Protein AF-A0A928SS74-F1 (afdb_monomer)

Structure (mmCIF, N/CA/C/O backbone):
data_AF-A0A928SS74-F1
#
_entry.id   AF-A0A928SS74-F1
#
loop_
_atom_site.group_PDB
_atom_site.id
_atom_site.type_symbol
_atom_site.label_atom_id
_atom_site.label_alt_id
_atom_site.label_comp_id
_atom_site.label_asym_id
_atom_site.label_entity_id
_atom_site.label_seq_id
_atom_site.pdbx_PDB_ins_code
_atom_site.Cartn_x
_atom_site.Cartn_y
_atom_site.Cartn_z
_atom_site.occupancy
_atom_site.B_iso_or_equiv
_atom_site.auth_seq_id
_atom_site.auth_comp_id
_atom_site.auth_asym_id
_atom_site.auth_atom_id
_atom_site.pdbx_PDB_model_num
ATOM 1 N N . MET A 1 1 ? -18.526 -15.267 13.400 1.00 73.94 1 MET A N 1
ATOM 2 C CA . MET A 1 1 ? -18.873 -14.083 12.586 1.00 73.94 1 MET A CA 1
ATOM 3 C C . MET A 1 1 ? -18.694 -12.842 13.450 1.00 73.94 1 MET A C 1
ATOM 5 O O . MET A 1 1 ? -19.235 -12.796 14.548 1.00 73.94 1 MET A O 1
ATOM 9 N N . LEU A 1 2 ? -17.859 -11.900 13.016 1.00 83.62 2 LEU A N 1
ATOM 10 C CA . LEU A 1 2 ? -17.582 -10.632 13.693 1.00 83.62 2 LEU A CA 1
ATOM 11 C C . LEU A 1 2 ? -18.493 -9.571 13.088 1.00 83.62 2 LEU A C 1
ATOM 13 O O . LEU A 1 2 ? -18.498 -9.420 11.873 1.00 83.62 2 LEU A O 1
ATOM 17 N N . ARG A 1 3 ? -19.240 -8.841 13.910 1.00 86.88 3 ARG A N 1
ATOM 18 C CA . ARG A 1 3 ? -20.039 -7.697 13.467 1.00 86.88 3 ARG A CA 1
ATOM 19 C C . ARG A 1 3 ? -19.455 -6.448 14.106 1.00 86.88 3 ARG A C 1
ATOM 21 O O . ARG A 1 3 ? -19.314 -6.426 15.328 1.00 86.88 3 ARG A O 1
ATOM 28 N N . VAL A 1 4 ? -19.095 -5.477 13.276 1.00 84.00 4 VAL A N 1
ATOM 29 C CA . VAL A 1 4 ? -18.519 -4.195 13.687 1.00 84.00 4 VAL A CA 1
ATOM 30 C C . VAL A 1 4 ? -19.400 -3.084 13.138 1.00 84.00 4 VAL A C 1
ATOM 32 O O . VAL A 1 4 ? -19.631 -3.019 11.928 1.00 84.00 4 VAL A O 1
ATOM 35 N N . GLU A 1 5 ? -19.880 -2.224 14.027 1.00 85.81 5 GLU A N 1
ATOM 36 C CA . GLU A 1 5 ? -20.582 -1.001 13.652 1.00 85.81 5 GLU A CA 1
ATOM 37 C C . GLU A 1 5 ? -19.572 0.037 13.170 1.00 85.81 5 GLU A C 1
ATOM 39 O O . GLU A 1 5 ? -18.514 0.241 13.772 1.00 85.81 5 GLU A O 1
ATOM 44 N N . VAL A 1 6 ? -19.864 0.651 12.028 1.00 84.38 6 VAL A N 1
ATOM 45 C CA . VAL A 1 6 ? -18.975 1.611 11.384 1.00 84.38 6 VAL A CA 1
ATOM 46 C C . VAL A 1 6 ? -19.756 2.864 11.060 1.00 84.38 6 VAL A C 1
ATOM 48 O O . VAL A 1 6 ? -20.715 2.830 10.296 1.00 84.38 6 VAL A O 1
ATOM 51 N N . GLU A 1 7 ? -19.280 3.988 11.579 1.00 89.12 7 GLU A N 1
ATOM 52 C CA . GLU A 1 7 ? -19.754 5.305 11.186 1.00 89.12 7 GLU A CA 1
ATOM 53 C C . GLU A 1 7 ? -18.783 5.928 10.180 1.00 89.12 7 GLU A C 1
ATOM 55 O O . GLU A 1 7 ? -17.557 5.813 10.295 1.00 89.12 7 GLU A O 1
ATOM 60 N N . THR A 1 8 ? -19.342 6.589 9.172 1.00 85.06 8 THR A N 1
ATOM 61 C CA . THR A 1 8 ? -18.594 7.439 8.247 1.00 85.06 8 THR A CA 1
ATOM 62 C C . THR A 1 8 ? -18.887 8.880 8.612 1.00 85.06 8 THR A C 1
ATOM 64 O O . THR A 1 8 ? -20.051 9.278 8.687 1.00 85.06 8 THR A O 1
ATOM 67 N N . LEU A 1 9 ? -17.826 9.642 8.851 1.00 89.06 9 LEU A N 1
ATOM 68 C CA . LEU A 1 9 ? -17.883 11.059 9.181 1.00 89.06 9 LEU A CA 1
ATOM 69 C C . LEU A 1 9 ? -17.377 11.866 7.984 1.00 89.06 9 LEU A C 1
ATOM 71 O O . LEU A 1 9 ? -16.469 11.420 7.278 1.00 89.06 9 LEU A O 1
ATOM 75 N N . ASP A 1 10 ? -17.959 13.038 7.756 1.00 90.00 10 ASP A N 1
ATOM 76 C CA . ASP A 1 10 ? -17.433 14.002 6.795 1.00 90.00 10 ASP A CA 1
ATOM 77 C C . ASP A 1 10 ? -16.184 14.724 7.340 1.00 90.00 10 ASP A C 1
ATOM 79 O O . ASP A 1 10 ? -15.705 14.469 8.450 1.00 90.00 10 ASP A O 1
ATOM 83 N N . SER A 1 11 ? -15.643 15.661 6.557 1.00 83.69 11 SER A N 1
ATOM 84 C CA . SER A 1 11 ? -14.476 16.463 6.950 1.00 83.69 11 SER A CA 1
ATOM 85 C C . SER A 1 11 ? -14.718 17.382 8.155 1.00 83.69 11 SER A C 1
ATOM 87 O O . SER A 1 11 ? -13.755 17.893 8.723 1.00 83.69 11 SER A O 1
ATOM 89 N N . LYS A 1 12 ? -15.976 17.586 8.561 1.00 88.69 12 LYS A N 1
ATOM 90 C CA . LYS A 1 12 ? -16.392 18.379 9.724 1.00 88.69 12 LYS A CA 1
ATOM 91 C C . LYS A 1 12 ? -16.772 17.499 10.922 1.00 88.69 12 LYS A C 1
ATOM 93 O O . LYS A 1 12 ? -17.187 18.029 11.949 1.00 88.69 12 LYS A O 1
ATOM 98 N N . GLY A 1 13 ? -16.620 16.177 10.814 1.00 84.25 13 GLY A N 1
ATOM 99 C CA . GLY A 1 13 ? -16.960 15.224 11.869 1.00 84.25 13 GLY A CA 1
ATOM 100 C C . GLY A 1 13 ? -18.452 14.896 11.964 1.00 84.25 13 GLY A C 1
ATOM 101 O O . GLY A 1 13 ? -18.865 14.232 12.912 1.00 84.25 13 GLY A O 1
ATOM 102 N N . VAL A 1 14 ? -19.269 15.331 11.003 1.00 89.19 14 VAL A N 1
ATOM 103 C CA . VAL A 1 14 ? -20.700 15.022 10.965 1.00 89.19 14 VAL A CA 1
ATOM 104 C C . VAL A 1 14 ? -20.889 13.625 10.394 1.00 89.19 14 VAL A C 1
ATOM 106 O O . VAL A 1 14 ? -20.339 13.286 9.345 1.00 89.19 14 VAL A O 1
ATOM 109 N N . ARG A 1 15 ? -21.687 12.796 11.074 1.00 87.69 15 ARG A N 1
ATOM 110 C CA . ARG A 1 15 ? -22.003 11.452 10.592 1.00 87.69 15 ARG A CA 1
ATOM 111 C C . ARG A 1 15 ? -22.826 11.520 9.311 1.00 87.69 15 ARG A C 1
ATOM 113 O O . ARG A 1 15 ? -23.953 12.003 9.319 1.00 87.69 15 ARG A O 1
ATOM 120 N N . VAL A 1 16 ? -22.272 10.960 8.243 1.00 92.62 16 VAL A N 1
ATOM 121 C CA . VAL A 1 16 ? -22.888 10.879 6.912 1.00 92.62 16 VAL A CA 1
ATOM 122 C C . VAL A 1 16 ? -23.378 9.474 6.565 1.00 92.62 16 VAL A C 1
ATOM 124 O O . VAL A 1 16 ? -24.266 9.338 5.731 1.00 92.62 16 VAL A O 1
ATOM 127 N N . ALA A 1 17 ? -22.859 8.429 7.217 1.00 89.94 17 ALA A N 1
ATOM 128 C CA . ALA A 1 17 ? -23.379 7.068 7.070 1.00 89.94 17 ALA A CA 1
ATOM 129 C C . ALA A 1 17 ? -23.123 6.222 8.324 1.00 89.94 17 ALA A C 1
ATOM 131 O O . ALA A 1 17 ? -22.182 6.483 9.076 1.00 89.94 17 ALA A O 1
ATOM 132 N N . SER A 1 18 ? -23.942 5.189 8.519 1.00 89.94 18 SER A N 1
ATOM 133 C CA . SER A 1 18 ? -23.727 4.126 9.503 1.00 89.94 18 SER A CA 1
ATOM 134 C C . SER A 1 18 ? -24.010 2.781 8.842 1.00 89.94 18 SER A C 1
ATOM 136 O O . SER A 1 18 ? -24.976 2.660 8.089 1.00 89.94 18 SER A O 1
ATOM 138 N N . ASP A 1 19 ? -23.143 1.802 9.078 1.00 87.75 19 ASP A N 1
ATOM 139 C CA . ASP A 1 19 ? -23.230 0.476 8.477 1.00 87.75 19 ASP A CA 1
ATOM 140 C C . ASP A 1 19 ? -22.734 -0.608 9.445 1.00 87.75 19 ASP A C 1
ATOM 142 O O . ASP A 1 19 ? -21.938 -0.362 10.354 1.00 87.75 19 ASP A O 1
ATOM 146 N N . ASN A 1 20 ? -23.201 -1.833 9.234 1.00 86.88 20 ASN A N 1
ATOM 147 C CA . ASN A 1 20 ? -22.813 -3.016 9.979 1.00 86.88 20 ASN A CA 1
ATOM 148 C C . ASN A 1 20 ? -21.953 -3.920 9.107 1.00 86.88 20 ASN A C 1
ATOM 150 O O . ASN A 1 20 ? -22.456 -4.66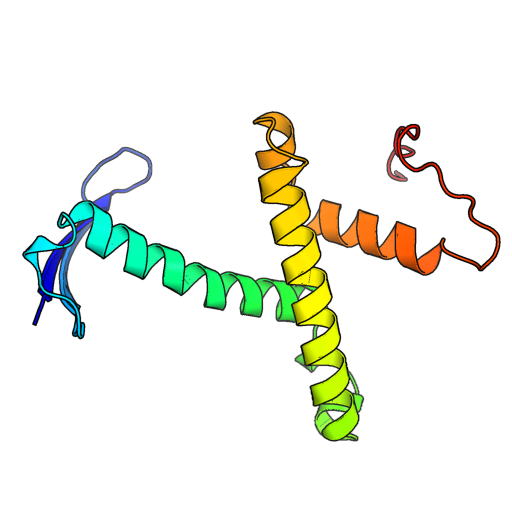6 8.267 1.00 86.88 20 ASN A O 1
ATOM 154 N N . ARG A 1 21 ? -20.641 -3.910 9.347 1.00 85.25 21 ARG A N 1
ATOM 155 C CA . ARG A 1 21 ? -19.722 -4.766 8.601 1.00 85.25 21 ARG A CA 1
ATOM 156 C C . ARG A 1 21 ? -19.557 -6.114 9.280 1.00 8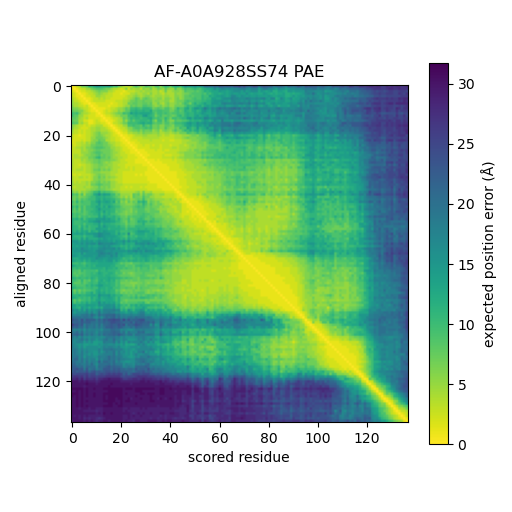5.25 21 ARG A C 1
ATOM 158 O O . ARG A 1 21 ? -19.211 -6.202 10.460 1.00 85.25 21 ARG A O 1
ATOM 165 N N . CYS A 1 22 ? -19.777 -7.165 8.501 1.00 88.62 22 CYS A N 1
ATOM 166 C CA . CYS A 1 22 ? -19.666 -8.545 8.941 1.00 88.62 22 CYS A CA 1
ATOM 167 C C . CYS A 1 22 ? -18.384 -9.179 8.392 1.00 88.62 22 CYS A C 1
ATOM 169 O O . CYS A 1 22 ? -18.166 -9.197 7.184 1.00 88.62 22 CYS A O 1
ATOM 171 N N . PHE A 1 23 ? -17.548 -9.728 9.273 1.00 86.56 23 PHE A N 1
ATOM 172 C CA . PHE A 1 23 ? -16.282 -10.367 8.921 1.00 86.56 23 PHE A CA 1
ATOM 173 C C . PHE A 1 23 ? -16.221 -11.811 9.421 1.00 86.56 23 PHE A C 1
ATOM 175 O O . PHE A 1 23 ? -16.807 -12.179 10.446 1.00 86.56 23 PHE A O 1
ATOM 182 N N . VAL A 1 24 ? -15.452 -12.635 8.716 1.00 90.88 24 VAL A N 1
ATOM 183 C CA . VAL A 1 24 ? -15.101 -13.993 9.140 1.00 90.88 24 VAL A CA 1
ATOM 184 C C . VAL A 1 24 ? -13.622 -14.004 9.502 1.00 90.88 24 VAL A C 1
ATOM 186 O O . VAL A 1 24 ? -12.792 -13.471 8.773 1.00 90.88 24 VAL A O 1
ATOM 189 N N . SER A 1 25 ? -13.293 -14.579 10.655 1.00 89.62 25 SER A N 1
ATOM 190 C CA . SER A 1 25 ? -11.916 -14.733 11.115 1.00 89.62 25 SER A CA 1
ATOM 191 C C . SER A 1 25 ? -11.757 -16.090 11.785 1.00 89.62 25 SER A C 1
ATOM 193 O O . SER A 1 25 ? -12.678 -16.556 12.456 1.00 89.62 25 SER A O 1
ATOM 195 N N . SER A 1 26 ? -10.585 -16.699 11.619 1.00 93.62 26 SER A N 1
ATOM 196 C CA . SER A 1 26 ? -10.161 -17.878 12.381 1.00 93.62 26 SER A CA 1
ATOM 197 C C . SER A 1 26 ? -9.782 -17.541 13.829 1.00 93.62 26 SER A C 1
ATOM 199 O O . SER A 1 26 ? -9.585 -18.439 14.642 1.00 93.62 26 SER A O 1
ATOM 201 N N . LEU A 1 27 ? -9.670 -16.254 14.168 1.00 92.12 27 LEU A N 1
ATOM 202 C CA . LEU A 1 27 ? -9.334 -15.781 15.505 1.00 92.12 27 LEU A CA 1
ATOM 203 C C . LEU A 1 27 ? -10.598 -15.487 16.332 1.00 92.12 27 LEU A C 1
ATOM 205 O O . LEU A 1 27 ? -11.603 -15.026 15.783 1.00 92.12 27 LEU A O 1
ATOM 209 N N . PRO A 1 28 ? -10.554 -15.684 17.664 1.00 91.62 28 PRO A N 1
ATOM 210 C CA . PRO A 1 28 ? -11.686 -15.369 18.528 1.00 91.62 28 PRO A CA 1
ATOM 211 C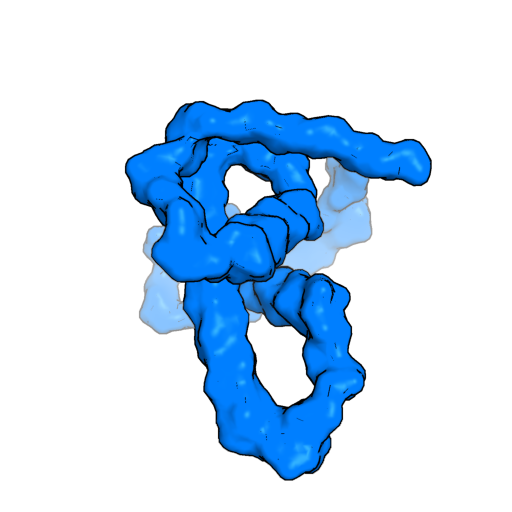 C . PRO A 1 28 ? -11.941 -13.855 18.581 1.00 91.62 28 PRO A C 1
ATOM 213 O O . PRO A 1 28 ? -11.000 -13.059 18.585 1.00 91.62 28 PRO A O 1
ATOM 216 N N . ARG A 1 29 ? -13.218 -13.450 18.687 1.00 88.19 29 ARG A N 1
ATOM 217 C CA . ARG A 1 29 ? -13.639 -12.032 18.744 1.00 88.19 29 ARG A CA 1
ATOM 218 C C . ARG A 1 29 ? -12.917 -11.245 19.832 1.00 88.19 29 ARG A C 1
ATOM 220 O O . ARG A 1 29 ? -12.530 -10.112 19.583 1.00 88.19 29 ARG A O 1
ATOM 227 N N . SER A 1 30 ? -12.707 -11.859 20.994 1.00 92.69 30 SER A N 1
ATOM 228 C CA . SER A 1 30 ? -12.059 -11.252 22.161 1.00 92.69 30 SER A CA 1
ATOM 229 C C . SER A 1 30 ? -10.573 -10.940 21.970 1.00 92.69 30 SER A C 1
ATOM 231 O O . SER A 1 30 ? -9.995 -10.252 22.805 1.00 92.69 30 SER A O 1
ATOM 233 N N . ARG A 1 31 ? -9.936 -11.419 20.891 1.00 93.81 31 ARG A N 1
ATOM 234 C CA . ARG A 1 31 ? -8.507 -11.179 20.644 1.00 93.81 31 ARG A CA 1
ATOM 235 C C . ARG A 1 31 ? -8.184 -9.714 20.346 1.00 93.81 31 ARG A C 1
ATOM 237 O O . ARG A 1 31 ? -7.049 -9.305 20.559 1.00 93.81 31 ARG A O 1
ATOM 244 N N . LEU A 1 32 ? -9.149 -8.957 19.826 1.00 92.38 32 LEU A N 1
ATOM 245 C CA . LEU A 1 32 ? -9.010 -7.547 19.470 1.00 92.38 32 LEU A CA 1
ATOM 246 C C . LEU A 1 32 ? -10.292 -6.793 19.844 1.00 92.38 32 LEU A C 1
ATOM 248 O O . LEU A 1 32 ? -11.385 -7.358 19.801 1.00 92.38 32 LEU A O 1
ATOM 252 N N . SER A 1 33 ? -10.170 -5.505 20.163 1.00 90.12 33 SER A N 1
ATOM 253 C CA . SER A 1 33 ? -11.328 -4.615 20.292 1.00 90.12 33 SER A CA 1
ATOM 254 C C . SER A 1 33 ? -11.985 -4.351 18.931 1.00 90.12 33 SER A C 1
ATOM 256 O O . SER A 1 33 ? -11.390 -4.583 17.878 1.00 90.12 33 SER A O 1
ATOM 258 N N . GLU A 1 34 ? -13.211 -3.827 18.918 1.00 87.25 34 GLU A N 1
ATOM 259 C CA . GLU A 1 34 ? -13.938 -3.533 17.671 1.00 87.25 34 GLU A CA 1
ATOM 260 C C . GLU A 1 34 ? -13.194 -2.531 16.779 1.00 87.25 34 GLU A C 1
ATOM 262 O O . GLU A 1 34 ? -13.068 -2.735 15.570 1.00 87.25 34 GLU A O 1
ATOM 267 N N . VAL A 1 35 ? -12.594 -1.504 17.389 1.00 87.00 35 VAL A N 1
ATOM 268 C CA . VAL A 1 35 ? -11.746 -0.525 16.691 1.00 87.00 35 VAL A CA 1
ATOM 269 C C . VAL A 1 35 ? -10.507 -1.193 16.092 1.00 87.00 35 VAL A C 1
ATOM 271 O O . VAL A 1 35 ? -10.110 -0.875 14.971 1.00 87.00 35 VAL A O 1
ATOM 274 N N . GLN A 1 36 ? -9.895 -2.142 16.803 1.00 91.00 36 GLN A N 1
ATOM 275 C CA . GLN A 1 36 ? -8.739 -2.882 16.299 1.00 91.00 36 GLN A CA 1
ATOM 276 C C . GLN A 1 36 ? -9.121 -3.824 15.151 1.00 91.00 36 GLN A C 1
ATOM 278 O O . GLN A 1 36 ? -8.391 -3.894 14.163 1.00 91.00 36 GLN A O 1
ATOM 283 N N . TRP A 1 37 ? -10.274 -4.493 15.226 1.00 90.12 37 TRP A N 1
ATOM 284 C CA . TRP A 1 37 ? -10.812 -5.279 14.114 1.00 90.12 37 TRP A CA 1
ATOM 285 C C . TRP A 1 37 ? -11.039 -4.416 12.872 1.00 90.12 37 TRP A C 1
ATOM 287 O O . TRP A 1 37 ? -10.582 -4.770 11.783 1.00 90.12 37 TRP A O 1
ATOM 297 N N . LEU A 1 38 ? -11.663 -3.246 13.036 1.00 87.19 38 LEU A N 1
ATOM 298 C CA . LEU A 1 38 ? -11.855 -2.297 11.942 1.00 87.19 38 LEU A CA 1
ATOM 299 C C . LEU A 1 38 ? -10.517 -1.815 11.365 1.00 87.19 38 LEU A C 1
ATOM 301 O O . LEU A 1 38 ? -10.373 -1.691 10.148 1.00 87.19 38 LEU A O 1
ATOM 305 N N . LEU A 1 39 ? -9.520 -1.577 12.222 1.00 87.56 39 LEU A N 1
ATOM 306 C CA . LEU A 1 39 ? -8.178 -1.176 11.808 1.00 87.56 39 LEU A CA 1
ATOM 307 C C . LEU A 1 39 ? -7.485 -2.256 10.973 1.00 87.56 39 LEU A C 1
ATOM 309 O O . LEU A 1 39 ? -6.849 -1.919 9.978 1.00 87.56 39 LEU A O 1
ATOM 313 N N . VAL A 1 40 ? -7.609 -3.536 11.337 1.00 88.25 40 VAL A N 1
ATOM 314 C CA . VAL A 1 40 ? -7.054 -4.653 10.552 1.00 88.25 40 VAL A CA 1
ATOM 315 C C . VAL A 1 40 ? -7.643 -4.656 9.143 1.00 88.25 40 VAL A C 1
ATOM 317 O O . VAL A 1 40 ? -6.900 -4.703 8.165 1.00 88.25 40 VAL A O 1
ATOM 320 N N . VAL A 1 41 ? -8.964 -4.513 9.030 1.00 84.38 41 VAL A N 1
ATOM 321 C CA . VAL A 1 41 ? -9.660 -4.468 7.736 1.00 84.38 41 VAL A CA 1
ATOM 322 C C . VAL A 1 41 ? -9.250 -3.236 6.923 1.00 84.38 41 VAL A C 1
ATOM 324 O O . VAL A 1 41 ? -8.973 -3.343 5.731 1.00 84.38 41 VAL A O 1
ATOM 327 N N . ARG A 1 42 ? -9.146 -2.060 7.554 1.00 84.19 42 ARG A N 1
ATOM 328 C CA . ARG A 1 42 ? -8.663 -0.843 6.877 1.00 84.19 42 ARG A CA 1
ATOM 329 C C . ARG A 1 42 ? -7.211 -0.972 6.419 1.00 84.19 42 ARG A C 1
ATOM 331 O O . ARG A 1 42 ? -6.864 -0.483 5.353 1.00 84.19 42 ARG A O 1
ATOM 338 N N . ARG A 1 43 ? -6.357 -1.638 7.197 1.00 83.31 43 ARG A N 1
ATOM 339 C CA . ARG A 1 43 ? -4.962 -1.893 6.809 1.00 83.31 43 ARG A CA 1
ATOM 340 C C . ARG A 1 43 ? -4.856 -2.892 5.665 1.00 83.31 43 ARG A C 1
ATOM 342 O O . ARG A 1 43 ? -3.965 -2.735 4.839 1.00 83.31 43 ARG A O 1
ATOM 349 N N . HIS A 1 44 ? -5.766 -3.862 5.579 1.00 82.00 44 HIS A N 1
ATOM 350 C CA . HIS A 1 44 ? -5.836 -4.769 4.434 1.00 82.00 44 HIS A CA 1
ATOM 351 C C . HIS A 1 44 ? -6.068 -4.009 3.117 1.00 82.00 44 HIS A C 1
ATOM 353 O O . HIS A 1 44 ? -5.392 -4.291 2.134 1.00 82.00 44 HIS A O 1
ATOM 359 N N . TRP A 1 45 ? -6.903 -2.964 3.126 1.00 78.50 45 TRP A N 1
ATOM 360 C CA . TRP A 1 45 ? -7.094 -2.070 1.972 1.00 78.50 45 TRP A CA 1
ATOM 361 C C . TRP A 1 45 ? -5.820 -1.354 1.501 1.00 78.50 45 TRP A C 1
ATOM 363 O O . TRP A 1 45 ? -5.738 -0.951 0.344 1.00 78.50 45 TRP A O 1
ATOM 373 N N . GLY A 1 46 ? -4.792 -1.248 2.348 1.00 76.38 46 GLY A N 1
ATOM 374 C CA . GLY A 1 46 ? -3.482 -0.748 1.930 1.00 76.38 46 GLY A CA 1
ATOM 375 C C . GLY A 1 46 ? -2.826 -1.590 0.827 1.00 76.38 46 GLY A C 1
ATOM 376 O O . GLY A 1 46 ? -1.967 -1.080 0.112 1.00 76.38 46 GLY A O 1
ATOM 377 N N . VAL A 1 47 ? -3.240 -2.853 0.653 1.00 77.31 47 VAL A N 1
ATOM 378 C CA . VAL A 1 47 ? -2.821 -3.700 -0.475 1.00 77.31 47 VAL A CA 1
ATOM 379 C C . VAL A 1 47 ? -3.349 -3.146 -1.799 1.00 77.31 47 VAL A C 1
ATOM 381 O O . VAL A 1 47 ? -2.573 -3.000 -2.740 1.00 77.31 47 VAL A O 1
ATOM 384 N N . GLU A 1 48 ? -4.620 -2.752 -1.845 1.00 77.62 48 GLU A N 1
ATOM 385 C CA . GLU A 1 48 ? -5.249 -2.181 -3.042 1.00 77.62 48 GLU A CA 1
ATOM 386 C C . GLU A 1 48 ? -4.663 -0.813 -3.377 1.00 77.62 48 GLU A C 1
ATOM 388 O O . GLU A 1 48 ? -4.356 -0.526 -4.531 1.00 77.62 48 GLU A O 1
ATOM 393 N N . THR A 1 49 ? -4.395 0.005 -2.355 1.00 79.06 49 THR A N 1
ATOM 394 C CA . THR A 1 49 ? -3.674 1.270 -2.541 1.00 79.06 49 THR A CA 1
ATOM 395 C C . THR A 1 49 ? -2.286 1.050 -3.145 1.00 79.06 49 THR A C 1
ATOM 397 O O . THR A 1 49 ? -1.849 1.843 -3.977 1.00 79.06 49 THR A O 1
ATOM 400 N N . ALA A 1 50 ? -1.585 -0.023 -2.762 1.00 77.06 50 ALA A N 1
ATOM 401 C CA . ALA A 1 50 ? -0.296 -0.360 -3.357 1.00 77.06 50 ALA A CA 1
ATOM 402 C C . ALA A 1 50 ? -0.433 -0.777 -4.829 1.00 77.06 50 ALA A C 1
ATOM 404 O O . ALA A 1 50 ? 0.389 -0.362 -5.641 1.00 77.06 50 ALA A O 1
ATOM 405 N N . HIS A 1 51 ? -1.460 -1.560 -5.178 1.00 76.19 51 HIS A N 1
ATOM 406 C CA . HIS A 1 51 ? -1.735 -1.937 -6.569 1.00 76.19 51 HIS A CA 1
ATOM 407 C C . HIS A 1 51 ? -2.049 -0.712 -7.429 1.00 76.19 51 HIS A C 1
ATOM 409 O O . HIS A 1 51 ? -1.379 -0.503 -8.432 1.00 76.19 51 HIS A O 1
ATOM 415 N N . GLN A 1 52 ? -2.961 0.155 -6.984 1.00 78.50 52 GLN A N 1
ATOM 416 C CA . GLN A 1 52 ? -3.305 1.395 -7.688 1.00 78.50 52 GLN A CA 1
ATOM 417 C C . GLN A 1 52 ? -2.103 2.329 -7.861 1.00 78.50 52 GLN A C 1
ATOM 419 O O . GLN A 1 52 ? -1.940 2.952 -8.908 1.00 78.50 52 GLN A O 1
ATOM 424 N N . LEU A 1 53 ? -1.253 2.445 -6.834 1.00 75.94 53 LEU A N 1
ATOM 425 C CA . LEU A 1 53 ? -0.046 3.262 -6.916 1.00 75.94 53 LEU A CA 1
ATOM 426 C C . LEU A 1 53 ? 0.930 2.704 -7.950 1.00 75.94 53 LEU A C 1
ATOM 428 O O . LEU A 1 53 ? 1.489 3.480 -8.715 1.00 75.94 53 LEU A O 1
ATOM 432 N N . LEU A 1 54 ? 1.176 1.392 -7.940 1.00 75.94 54 LEU A N 1
ATOM 433 C CA . LEU A 1 54 ? 2.123 0.765 -8.859 1.00 75.94 54 LEU A CA 1
ATOM 434 C C . LEU A 1 54 ? 1.620 0.816 -10.297 1.00 75.94 54 LEU A C 1
ATOM 436 O O . LEU A 1 54 ? 2.368 1.249 -11.170 1.00 75.94 54 LEU A O 1
ATOM 440 N N . ASP A 1 55 ? 0.355 0.484 -10.510 1.00 79.06 55 ASP A N 1
ATOM 441 C CA . ASP A 1 55 ? -0.266 0.547 -11.824 1.00 79.06 55 ASP A CA 1
ATOM 442 C C . ASP A 1 55 ? -0.234 1.980 -12.385 1.00 79.06 55 ASP A C 1
ATOM 444 O O . ASP A 1 55 ? 0.375 2.246 -13.423 1.00 79.06 55 ASP A O 1
ATOM 448 N N . GLY A 1 56 ? -0.755 2.952 -11.627 1.00 77.69 56 GLY A N 1
ATOM 449 C CA . GLY A 1 56 ? -0.814 4.346 -12.063 1.00 77.69 56 GLY A CA 1
ATOM 450 C C . GLY A 1 56 ? 0.554 5.026 -12.190 1.00 77.69 56 GLY A C 1
ATOM 451 O O . GLY A 1 56 ? 0.771 5.803 -13.118 1.00 77.69 56 GLY A O 1
ATOM 452 N N . ALA A 1 57 ? 1.504 4.752 -11.288 1.00 73.94 57 ALA A N 1
ATOM 453 C CA . ALA A 1 57 ? 2.832 5.374 -11.344 1.00 73.94 57 ALA A CA 1
ATOM 454 C C . ALA A 1 57 ? 3.685 4.849 -12.503 1.00 73.94 57 ALA A C 1
ATOM 456 O O . ALA A 1 57 ? 4.585 5.558 -12.957 1.00 73.94 57 ALA A O 1
ATOM 457 N N . PHE A 1 58 ? 3.425 3.623 -12.962 1.00 74.06 58 PHE A N 1
ATOM 458 C CA . PHE A 1 58 ? 4.180 3.001 -14.042 1.00 74.06 58 PHE A CA 1
ATOM 459 C C . PHE A 1 58 ? 3.392 2.839 -15.343 1.00 74.06 58 PHE A C 1
ATOM 461 O O . PHE A 1 58 ? 3.991 2.358 -16.303 1.00 74.06 58 PHE A O 1
ATOM 468 N N . ALA A 1 59 ? 2.121 3.251 -15.397 1.00 78.56 59 ALA A N 1
ATOM 469 C CA . ALA A 1 59 ? 1.214 3.033 -16.527 1.00 78.56 59 ALA A CA 1
ATOM 470 C C . ALA A 1 59 ? 1.248 1.567 -16.982 1.00 78.56 59 ALA A C 1
ATOM 472 O O . ALA A 1 59 ? 1.570 1.268 -18.132 1.00 78.56 59 ALA A O 1
ATOM 473 N N . GLU A 1 60 ? 1.038 0.651 -16.036 1.00 75.38 60 GLU A N 1
ATOM 474 C CA . GLU A 1 60 ? 1.421 -0.751 -16.188 1.00 75.38 60 GLU A CA 1
ATOM 475 C C . GLU A 1 60 ? 0.721 -1.426 -17.371 1.00 75.38 60 GLU A C 1
ATOM 477 O O . GLU A 1 60 ? 1.398 -2.086 -18.158 1.00 75.38 60 GLU A O 1
ATOM 482 N N . ASP A 1 61 ? -0.558 -1.113 -17.581 1.00 80.81 61 ASP A N 1
ATOM 483 C CA . ASP A 1 61 ? -1.378 -1.587 -18.703 1.00 80.81 61 ASP A CA 1
ATOM 484 C C . ASP A 1 61 ? -0.881 -1.170 -20.101 1.00 80.81 61 ASP A C 1
ATOM 486 O O . ASP A 1 61 ? -1.298 -1.745 -21.101 1.00 80.81 61 ASP A O 1
ATOM 490 N N . HIS A 1 62 ? 0.005 -0.174 -20.208 1.00 82.38 62 HIS A N 1
ATOM 491 C CA . HIS A 1 62 ? 0.401 0.412 -21.498 1.00 82.38 62 HIS A CA 1
ATOM 492 C C . HIS A 1 62 ? 1.708 -0.167 -22.051 1.00 82.38 62 HIS A C 1
ATOM 494 O O . HIS A 1 62 ? 2.199 0.279 -23.092 1.00 82.38 62 HIS A O 1
ATOM 500 N N . HIS A 1 63 ? 2.315 -1.130 -21.354 1.00 80.50 63 HIS A N 1
ATOM 501 C CA . HIS A 1 63 ? 3.603 -1.671 -21.766 1.00 80.50 63 HIS A CA 1
ATOM 502 C C . HIS A 1 63 ? 3.460 -2.890 -22.680 1.00 80.50 63 HIS A C 1
ATOM 504 O O . HIS A 1 63 ? 2.705 -3.810 -22.372 1.00 80.50 63 HIS A O 1
ATOM 510 N N . PRO A 1 64 ? 4.266 -2.987 -23.754 1.00 80.44 64 PRO A N 1
ATOM 511 C CA . PRO A 1 64 ? 4.136 -4.049 -24.753 1.00 80.44 64 PRO A CA 1
ATOM 512 C C . PRO A 1 64 ? 4.347 -5.456 -24.180 1.00 80.44 64 PRO A C 1
ATOM 514 O O . PRO A 1 64 ? 3.797 -6.424 -24.699 1.00 80.44 64 PRO A O 1
ATOM 517 N N . TRP A 1 65 ? 5.105 -5.601 -23.086 1.00 79.50 65 TRP A N 1
ATOM 518 C CA . TRP A 1 65 ? 5.310 -6.904 -22.451 1.00 79.50 65 TRP A CA 1
ATOM 519 C C . TRP A 1 65 ? 4.057 -7.460 -21.766 1.00 79.50 65 TRP A C 1
ATOM 521 O O . TRP A 1 65 ? 3.988 -8.676 -21.603 1.00 79.50 65 TRP A O 1
ATOM 531 N N . ILE A 1 66 ? 3.062 -6.625 -21.436 1.00 81.56 66 ILE A N 1
ATOM 532 C CA . ILE A 1 66 ? 1.776 -7.074 -20.879 1.00 81.56 66 ILE A CA 1
ATOM 533 C C . ILE A 1 66 ? 1.086 -8.049 -21.834 1.00 81.56 66 ILE A C 1
ATOM 535 O O . ILE A 1 66 ? 0.688 -9.135 -21.418 1.00 81.56 66 ILE A O 1
ATOM 539 N N . GLU A 1 67 ? 1.024 -7.699 -23.119 1.00 82.69 67 GLU A N 1
ATOM 540 C CA . GLU A 1 67 ? 0.356 -8.505 -24.145 1.00 82.69 67 GLU A CA 1
ATOM 541 C C . GLU A 1 67 ? 1.303 -9.510 -24.812 1.00 82.69 67 GLU A C 1
ATOM 543 O O . GLU A 1 67 ? 0.907 -10.622 -25.156 1.00 82.69 67 GLU A O 1
ATOM 548 N N . GLN A 1 68 ? 2.571 -9.132 -24.998 1.00 87.44 68 GLN A N 1
ATOM 549 C CA . GLN A 1 68 ? 3.494 -9.867 -25.869 1.00 87.44 68 GLN A CA 1
ATOM 550 C C . GLN A 1 68 ? 4.372 -10.874 -25.116 1.00 87.44 68 GLN A C 1
ATOM 552 O O . GLN A 1 68 ? 4.934 -11.778 -25.736 1.00 87.44 68 GLN A O 1
ATOM 557 N N . ASN A 1 69 ? 4.540 -10.738 -23.793 1.00 89.56 69 ASN A N 1
ATOM 558 C CA . ASN A 1 69 ? 5.420 -11.618 -23.022 1.00 89.56 69 ASN A CA 1
ATOM 559 C C . ASN A 1 69 ? 4.967 -11.793 -21.557 1.00 89.56 69 ASN A C 1
ATOM 561 O O . ASN A 1 69 ? 5.469 -11.113 -20.656 1.00 89.56 69 ASN A O 1
ATOM 565 N N . PRO A 1 70 ? 4.106 -12.787 -21.268 1.00 85.06 70 PRO A N 1
ATOM 566 C CA . PRO A 1 70 ? 3.561 -12.985 -19.924 1.00 85.06 70 PRO A CA 1
ATOM 567 C C . PRO A 1 70 ? 4.633 -13.309 -18.873 1.00 85.06 70 PRO A C 1
ATOM 569 O O . PRO A 1 70 ? 4.479 -12.968 -17.701 1.00 85.06 70 PRO A O 1
ATOM 572 N N . ARG A 1 71 ? 5.755 -13.931 -19.266 1.00 88.44 71 ARG A N 1
ATOM 573 C CA . ARG A 1 71 ? 6.864 -14.213 -18.338 1.00 88.44 71 ARG A CA 1
ATOM 574 C C . ARG A 1 71 ? 7.588 -12.934 -17.929 1.00 88.44 71 ARG A C 1
ATOM 576 O O . ARG A 1 71 ? 7.885 -12.765 -16.749 1.00 88.44 71 ARG A O 1
ATOM 583 N N . ALA A 1 72 ? 7.847 -12.039 -18.883 1.00 82.25 72 ALA A N 1
ATOM 584 C CA . ALA A 1 72 ? 8.446 -10.740 -18.596 1.00 82.25 72 ALA A CA 1
ATOM 585 C C . ALA A 1 72 ? 7.545 -9.914 -17.668 1.00 82.25 72 ALA A C 1
ATOM 587 O O . ALA A 1 72 ? 8.040 -9.353 -16.693 1.00 82.25 72 ALA A O 1
ATOM 588 N N . THR A 1 73 ? 6.229 -9.933 -17.894 1.00 85.50 73 THR A N 1
ATOM 589 C CA . THR A 1 73 ? 5.243 -9.288 -17.015 1.00 85.50 73 THR A CA 1
ATOM 590 C C . THR A 1 73 ? 5.352 -9.770 -15.576 1.00 85.50 73 THR A C 1
ATOM 592 O O . THR A 1 73 ? 5.532 -8.954 -14.676 1.00 85.50 73 THR A O 1
ATOM 595 N N . VAL A 1 74 ? 5.337 -11.086 -15.336 1.00 87.44 74 VAL A N 1
ATOM 596 C CA . VAL A 1 74 ? 5.460 -11.631 -13.972 1.00 87.44 74 VAL A CA 1
ATOM 597 C C . VAL A 1 74 ? 6.767 -11.192 -13.306 1.00 87.44 74 VAL A C 1
ATOM 599 O O . VAL A 1 74 ? 6.757 -10.776 -12.148 1.00 87.44 74 VAL A O 1
ATOM 602 N N . VAL A 1 75 ? 7.891 -11.237 -14.026 1.00 88.12 75 VAL A N 1
ATOM 603 C CA . VAL A 1 75 ? 9.193 -10.822 -13.482 1.00 88.12 75 VAL A CA 1
ATOM 604 C C . VAL A 1 75 ? 9.185 -9.340 -13.100 1.00 88.12 75 VAL A C 1
ATOM 606 O O . VAL A 1 75 ? 9.592 -8.993 -11.990 1.00 88.12 75 VAL A O 1
ATOM 609 N N . VAL A 1 76 ? 8.687 -8.464 -13.977 1.00 83.75 76 VAL A N 1
ATOM 610 C CA . VAL A 1 76 ? 8.610 -7.017 -13.723 1.00 83.75 76 VAL A CA 1
ATOM 611 C C . VAL A 1 76 ? 7.703 -6.713 -12.528 1.00 83.75 76 VAL A C 1
ATOM 613 O O . VAL A 1 76 ? 8.097 -5.946 -11.648 1.00 83.75 76 VAL A O 1
ATOM 616 N N . MET A 1 77 ? 6.544 -7.369 -12.441 1.00 83.38 77 MET A N 1
ATOM 617 C CA . MET A 1 77 ? 5.601 -7.235 -11.325 1.00 83.38 77 MET A CA 1
ATO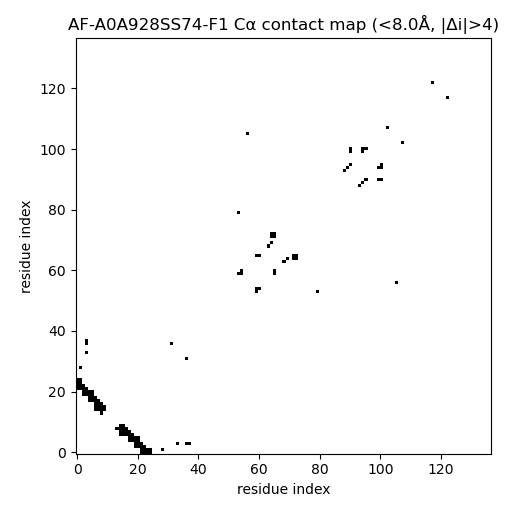M 618 C C . MET A 1 77 ? 6.248 -7.604 -9.986 1.00 83.38 77 MET A C 1
ATOM 620 O O . MET A 1 77 ? 6.144 -6.865 -9.004 1.00 83.38 77 MET A O 1
ATOM 624 N N . VAL A 1 78 ? 6.978 -8.725 -9.944 1.00 86.75 78 VAL A N 1
ATOM 625 C CA . 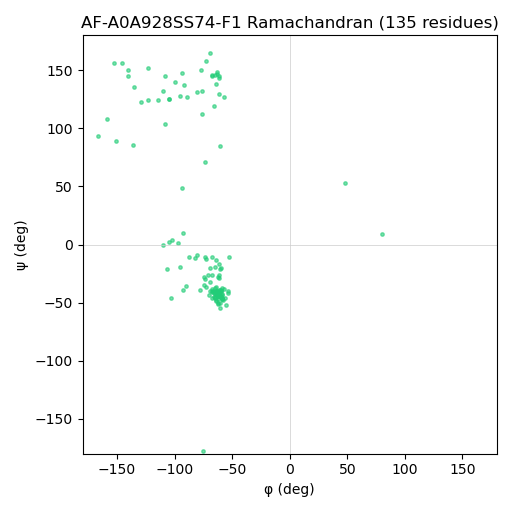VAL A 1 78 ? 7.690 -9.174 -8.739 1.00 86.75 78 VAL A CA 1
ATOM 626 C C . VAL A 1 78 ? 8.779 -8.175 -8.344 1.00 86.75 78 VAL A C 1
ATOM 628 O O . VAL A 1 78 ? 8.843 -7.771 -7.181 1.00 86.75 78 VAL A O 1
ATOM 631 N N . LEU A 1 79 ? 9.606 -7.725 -9.293 1.00 83.75 79 LEU A N 1
ATOM 632 C CA . LEU A 1 79 ? 10.672 -6.754 -9.024 1.00 83.75 79 LEU A CA 1
ATOM 633 C C . LEU A 1 79 ? 10.120 -5.428 -8.490 1.00 83.75 79 LEU A C 1
ATOM 635 O O . LEU A 1 79 ? 10.632 -4.895 -7.504 1.00 83.75 79 LEU A O 1
ATOM 639 N N . ARG A 1 80 ? 9.038 -4.917 -9.085 1.00 81.25 80 ARG A N 1
ATOM 640 C CA . ARG A 1 80 ? 8.362 -3.698 -8.621 1.00 81.25 80 ARG A CA 1
ATOM 641 C C . ARG A 1 80 ? 7.764 -3.878 -7.231 1.00 81.25 80 ARG A C 1
ATOM 643 O O . ARG A 1 80 ? 7.899 -2.985 -6.395 1.00 81.25 80 ARG A O 1
ATOM 650 N N . ARG A 1 81 ? 7.173 -5.040 -6.932 1.00 84.31 81 ARG A N 1
ATOM 651 C CA . ARG A 1 81 ? 6.643 -5.339 -5.593 1.00 84.31 81 ARG A CA 1
ATOM 652 C C . ARG A 1 81 ? 7.743 -5.380 -4.536 1.00 84.31 81 ARG A C 1
A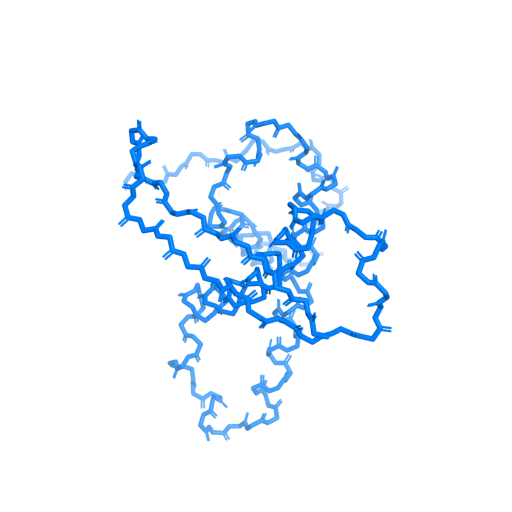TOM 654 O O . ARG A 1 81 ? 7.542 -4.859 -3.436 1.00 84.31 81 ARG A O 1
ATOM 661 N N . ILE A 1 82 ? 8.903 -5.948 -4.865 1.00 84.62 82 ILE A N 1
ATOM 662 C CA . ILE A 1 82 ? 10.089 -5.926 -4.000 1.00 84.62 82 ILE A CA 1
ATOM 663 C C . ILE A 1 82 ? 10.538 -4.477 -3.777 1.00 84.62 82 ILE A C 1
ATOM 665 O O . ILE A 1 82 ? 10.659 -4.055 -2.628 1.00 84.62 82 ILE A O 1
ATOM 669 N N . ALA A 1 83 ? 10.702 -3.690 -4.844 1.00 81.19 83 ALA A N 1
ATOM 670 C CA . ALA A 1 83 ? 11.124 -2.292 -4.755 1.00 81.19 83 ALA A CA 1
ATOM 671 C C . ALA A 1 83 ? 10.162 -1.436 -3.911 1.00 81.19 83 ALA A C 1
ATOM 673 O O . ALA A 1 83 ? 10.598 -0.712 -3.016 1.00 81.19 83 ALA A O 1
ATOM 674 N N . TYR A 1 84 ? 8.851 -1.572 -4.130 1.00 81.00 84 TYR A N 1
ATOM 675 C CA . TYR A 1 84 ? 7.827 -0.908 -3.325 1.00 81.00 84 TYR A CA 1
ATOM 676 C C . TYR A 1 84 ? 7.907 -1.302 -1.853 1.00 81.00 84 TYR A C 1
ATOM 678 O O . TYR A 1 84 ? 7.854 -0.439 -0.982 1.00 81.00 84 TYR A O 1
ATOM 686 N N . THR A 1 85 ? 8.065 -2.595 -1.565 1.00 84.06 85 THR A N 1
ATOM 687 C CA . THR A 1 85 ? 8.160 -3.090 -0.186 1.00 84.06 85 THR A CA 1
ATOM 688 C C . THR A 1 85 ? 9.389 -2.516 0.511 1.00 84.06 85 THR A C 1
ATOM 690 O O . THR A 1 85 ? 9.285 -2.035 1.638 1.00 84.06 85 THR A O 1
ATOM 693 N N . LEU A 1 86 ? 10.538 -2.490 -0.169 1.00 83.12 86 LEU A N 1
ATOM 694 C CA . LEU A 1 86 ? 11.762 -1.879 0.350 1.00 83.12 86 LEU A CA 1
ATOM 695 C C . LEU A 1 86 ? 11.583 -0.376 0.600 1.00 83.12 86 LEU A C 1
ATOM 697 O O . LEU A 1 86 ? 11.978 0.112 1.658 1.00 83.12 86 LEU A O 1
ATOM 701 N N . LEU A 1 87 ? 10.929 0.350 -0.312 1.00 80.12 87 LEU A N 1
ATOM 702 C CA . LEU A 1 87 ? 10.636 1.775 -0.140 1.00 80.12 87 LEU A CA 1
ATOM 703 C C . LEU A 1 87 ? 9.647 2.032 1.004 1.00 80.12 87 LEU A C 1
ATOM 705 O O . LEU A 1 87 ? 9.832 2.970 1.777 1.00 80.12 87 LEU A O 1
ATOM 709 N N . ALA A 1 88 ? 8.626 1.188 1.154 1.00 80.00 88 ALA A N 1
ATOM 710 C CA . ALA A 1 88 ? 7.668 1.259 2.251 1.00 80.00 88 ALA A CA 1
ATOM 711 C C . ALA A 1 88 ? 8.345 1.016 3.607 1.00 80.00 88 ALA A C 1
ATOM 713 O O . ALA A 1 88 ? 8.093 1.753 4.563 1.00 80.00 88 ALA A O 1
ATOM 714 N N . LEU A 1 89 ? 9.242 0.028 3.682 1.00 82.00 89 LEU A N 1
ATOM 715 C CA . LEU A 1 89 ? 10.047 -0.250 4.872 1.00 82.00 89 LEU A CA 1
ATOM 716 C C . LEU A 1 89 ? 10.990 0.910 5.188 1.00 82.00 89 LEU A C 1
ATOM 718 O O . LEU A 1 89 ? 11.004 1.388 6.321 1.00 82.00 89 LEU A O 1
ATOM 722 N N . TRP A 1 90 ? 11.724 1.411 4.195 1.00 77.81 90 TRP A N 1
ATOM 723 C CA . TRP A 1 90 ? 12.605 2.565 4.360 1.00 77.81 90 TRP A CA 1
ATOM 724 C C . TRP A 1 90 ? 11.827 3.803 4.821 1.00 77.81 90 TRP A C 1
ATOM 726 O O . TRP A 1 90 ? 12.221 4.472 5.775 1.00 77.81 90 TRP A O 1
ATOM 736 N N . ARG A 1 91 ? 10.650 4.062 4.246 1.00 74.69 91 ARG A N 1
ATOM 737 C CA . ARG A 1 91 ? 9.775 5.148 4.696 1.00 74.69 91 ARG A CA 1
ATOM 738 C C . ARG A 1 91 ? 9.299 4.943 6.141 1.00 74.69 91 ARG A C 1
ATOM 740 O O . ARG A 1 91 ? 9.293 5.885 6.926 1.00 74.69 91 ARG A O 1
ATOM 747 N N . GLY A 1 92 ? 8.902 3.727 6.510 1.00 73.56 92 GLY A N 1
ATOM 748 C CA . GLY A 1 92 ? 8.383 3.416 7.847 1.00 73.56 92 GLY A CA 1
ATOM 749 C C . GLY A 1 92 ? 9.446 3.373 8.955 1.00 73.56 92 GLY A C 1
ATOM 750 O O . GLY A 1 92 ? 9.147 3.658 10.120 1.00 73.56 92 GLY A O 1
ATOM 751 N N . VAL A 1 93 ? 10.685 3.019 8.614 1.00 73.69 93 VAL A N 1
ATOM 752 C CA . VAL A 1 93 ? 11.786 2.826 9.572 1.00 73.69 93 VAL A CA 1
ATOM 753 C C . VAL A 1 93 ? 12.751 4.009 9.576 1.00 73.69 93 VAL A C 1
ATOM 755 O O . VAL A 1 93 ? 13.100 4.490 10.651 1.00 73.69 93 VAL A O 1
ATOM 758 N N . THR A 1 94 ? 13.153 4.496 8.404 1.00 66.50 94 THR A N 1
ATOM 759 C CA . THR A 1 94 ? 14.191 5.525 8.244 1.00 66.50 94 THR A CA 1
ATOM 760 C C . THR A 1 94 ? 13.602 6.935 8.193 1.00 66.50 94 THR A C 1
ATOM 762 O O . THR A 1 94 ? 14.135 7.848 8.815 1.00 66.50 94 THR A O 1
ATOM 765 N N . LEU A 1 95 ? 12.456 7.125 7.532 1.00 61.25 95 LEU A N 1
ATOM 766 C CA . LEU A 1 95 ? 11.782 8.426 7.407 1.00 61.25 95 LEU A CA 1
ATOM 767 C C . LEU A 1 95 ? 10.715 8.663 8.492 1.00 61.25 95 LEU A C 1
ATOM 769 O O . LEU A 1 95 ? 9.576 9.041 8.212 1.00 61.25 95 LEU A O 1
ATOM 773 N N . ARG A 1 96 ? 11.068 8.428 9.759 1.00 62.75 96 ARG A N 1
ATOM 774 C CA . ARG A 1 96 ? 10.111 8.491 10.880 1.00 62.75 96 ARG A CA 1
ATOM 775 C C . ARG A 1 96 ? 9.662 9.897 11.284 1.00 62.75 96 ARG A C 1
ATOM 777 O O . ARG A 1 96 ? 8.700 9.986 12.046 1.00 62.75 96 ARG A O 1
ATOM 784 N N . SER A 1 97 ? 10.317 10.959 10.814 1.00 67.12 97 SER A N 1
ATOM 785 C CA . SER A 1 97 ? 9.897 12.326 11.138 1.00 67.12 97 SER A CA 1
ATOM 786 C C . SER A 1 97 ? 8.551 12.656 10.490 1.00 67.12 97 SER A C 1
ATOM 788 O O . SER A 1 97 ? 8.253 12.217 9.376 1.00 67.12 97 SER A O 1
ATOM 790 N N . ASP A 1 98 ? 7.723 13.442 11.177 1.00 60.50 98 ASP A N 1
ATOM 791 C CA . ASP A 1 98 ? 6.391 13.803 10.675 1.00 60.50 98 ASP A CA 1
ATOM 792 C C . ASP A 1 98 ? 6.446 14.578 9.354 1.00 60.50 98 ASP A C 1
ATOM 794 O O . ASP A 1 98 ? 5.558 14.442 8.514 1.00 60.50 98 ASP A O 1
ATOM 798 N N . GLU A 1 99 ? 7.525 15.324 9.127 1.00 65.75 99 GLU A N 1
ATOM 799 C CA . GLU A 1 99 ? 7.799 16.005 7.865 1.00 65.75 99 GLU A CA 1
ATOM 800 C C . GLU A 1 99 ? 8.028 15.011 6.715 1.00 65.75 99 GLU A C 1
ATOM 802 O O . GLU A 1 99 ? 7.423 15.123 5.648 1.00 65.75 99 GLU A O 1
ATOM 807 N N . GLN A 1 100 ? 8.820 13.963 6.944 1.00 65.25 100 GLN A N 1
ATOM 808 C CA . GLN A 1 100 ? 9.103 12.961 5.917 1.00 65.25 100 GLN A CA 1
ATOM 809 C C . GLN A 1 100 ? 7.910 12.016 5.681 1.00 65.25 100 GLN A C 1
ATOM 811 O O . GLN A 1 100 ? 7.681 11.579 4.551 1.00 65.25 100 GLN A O 1
ATOM 816 N N . ARG A 1 101 ? 7.064 11.784 6.697 1.00 66.50 101 ARG A N 1
ATOM 817 C CA . ARG A 1 101 ? 5.772 11.081 6.553 1.00 66.50 101 ARG A CA 1
ATOM 818 C C . ARG A 1 101 ? 4.757 11.822 5.688 1.00 66.50 101 ARG A C 1
ATOM 820 O O . ARG A 1 101 ? 3.822 11.184 5.204 1.00 66.50 101 ARG A O 1
ATOM 827 N N . ARG A 1 102 ? 4.915 13.132 5.480 1.00 70.00 102 ARG A N 1
ATOM 828 C CA . ARG A 1 102 ? 4.060 13.931 4.586 1.00 70.00 102 ARG A CA 1
ATOM 829 C C . ARG A 1 102 ? 4.544 13.935 3.141 1.00 70.00 102 ARG A C 1
ATOM 831 O O . ARG A 1 102 ? 3.793 14.359 2.268 1.00 70.00 102 ARG A O 1
ATOM 838 N N . ARG A 1 103 ? 5.756 13.436 2.855 1.00 73.88 103 ARG A N 1
ATOM 839 C CA . ARG A 1 103 ? 6.268 13.409 1.478 1.00 73.88 103 ARG A CA 1
ATOM 840 C C . ARG A 1 103 ? 5.364 12.559 0.580 1.00 73.88 103 ARG A C 1
ATOM 842 O O . ARG A 1 103 ? 5.094 11.410 0.949 1.00 73.88 103 ARG A O 1
ATOM 849 N N . PRO A 1 104 ? 4.924 13.065 -0.581 1.00 74.19 104 PRO A N 1
ATOM 850 C CA . PRO A 1 104 ? 4.146 12.291 -1.539 1.00 74.19 104 PRO A CA 1
ATOM 851 C C . PRO A 1 104 ? 4.921 11.076 -2.061 1.00 74.19 104 PRO A C 1
ATOM 853 O O . PRO A 1 104 ? 6.128 11.148 -2.296 1.00 74.19 104 PRO A O 1
ATOM 856 N N . TRP A 1 105 ? 4.220 9.967 -2.308 1.00 71.25 105 TRP A N 1
ATOM 857 C CA . TRP A 1 105 ? 4.818 8.757 -2.892 1.00 71.25 105 TRP A CA 1
ATOM 858 C C . TRP A 1 105 ? 5.480 9.016 -4.242 1.00 71.25 105 TRP A C 1
ATOM 860 O O . TRP A 1 105 ? 6.562 8.501 -4.498 1.00 71.25 105 TRP A O 1
ATOM 870 N N . ARG A 1 106 ? 4.874 9.869 -5.073 1.00 71.81 106 ARG A N 1
ATOM 871 C CA . ARG A 1 106 ? 5.425 10.268 -6.373 1.00 71.81 106 ARG A CA 1
ATOM 872 C C . ARG A 1 106 ? 6.852 10.807 -6.262 1.00 71.81 106 ARG A C 1
ATOM 874 O O . ARG A 1 106 ? 7.691 10.473 -7.089 1.00 71.81 106 ARG A O 1
ATOM 881 N N . ASP A 1 107 ? 7.130 11.622 -5.248 1.00 75.62 107 ASP A N 1
ATOM 882 C CA . ASP A 1 107 ? 8.449 12.237 -5.099 1.00 75.62 107 ASP A CA 1
ATOM 883 C C . ASP A 1 107 ? 9.483 11.213 -4.615 1.00 75.62 107 ASP A C 1
ATOM 885 O O . ASP A 1 107 ? 10.614 11.222 -5.086 1.00 75.62 107 ASP A O 1
ATOM 889 N N . LEU A 1 108 ? 9.081 10.260 -3.767 1.00 74.50 108 LEU A N 1
ATOM 890 C CA . LEU A 1 108 ? 9.941 9.135 -3.385 1.00 74.50 108 LEU A CA 1
ATOM 891 C C . LEU A 1 108 ? 10.245 8.201 -4.562 1.00 74.50 108 LEU A C 1
ATOM 893 O O . LEU A 1 108 ? 11.378 7.757 -4.725 1.00 74.50 108 LEU A O 1
ATOM 897 N N . MET A 1 109 ? 9.245 7.915 -5.394 1.00 73.25 109 MET A N 1
ATOM 898 C CA . MET A 1 109 ? 9.421 7.103 -6.599 1.00 73.25 109 MET A CA 1
ATOM 899 C C . MET A 1 109 ? 10.330 7.806 -7.612 1.00 73.25 109 MET A 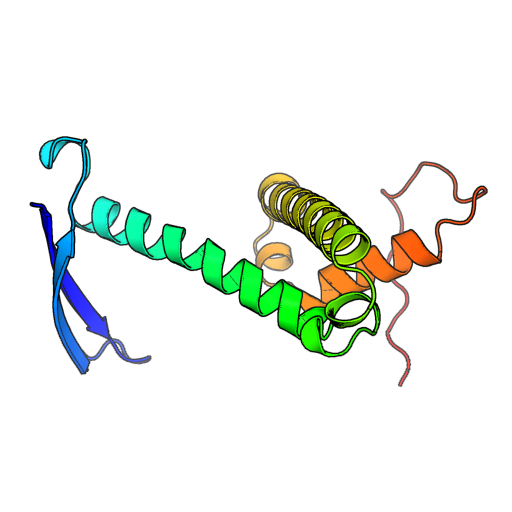C 1
ATOM 901 O O . MET A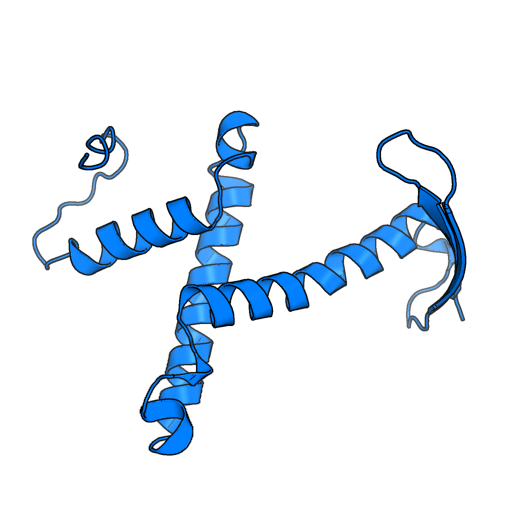 1 109 ? 11.166 7.154 -8.234 1.00 73.25 109 MET A O 1
ATOM 905 N N . ARG A 1 110 ? 10.228 9.139 -7.728 1.00 73.75 110 ARG A N 1
ATOM 906 C CA . ARG A 1 110 ? 11.153 9.952 -8.526 1.00 73.75 110 ARG A CA 1
ATOM 907 C C . ARG A 1 110 ? 12.582 9.861 -7.993 1.00 73.75 110 ARG A C 1
ATOM 909 O O . ARG A 1 110 ? 13.493 9.687 -8.794 1.00 73.75 110 ARG A O 1
ATOM 916 N N . ASP A 1 111 ? 12.782 9.947 -6.679 1.00 73.06 111 ASP A N 1
ATOM 917 C CA . ASP A 1 111 ? 14.112 9.827 -6.070 1.00 73.06 111 ASP A CA 1
ATOM 918 C C . ASP A 1 111 ? 14.731 8.454 -6.349 1.00 73.06 111 ASP A C 1
ATOM 920 O O . ASP A 1 111 ? 15.888 8.381 -6.754 1.00 73.06 111 ASP A O 1
ATOM 924 N N . ILE A 1 112 ? 13.957 7.371 -6.217 1.00 71.31 112 ILE A N 1
ATOM 925 C CA . ILE A 1 112 ? 14.424 6.026 -6.581 1.00 71.31 112 ILE A CA 1
ATOM 926 C C . ILE A 1 112 ? 14.783 5.967 -8.057 1.00 71.31 112 ILE A C 1
ATOM 928 O O . ILE A 1 112 ? 15.878 5.528 -8.385 1.00 71.31 112 ILE A O 1
ATOM 932 N N . TRP A 1 113 ? 13.899 6.429 -8.943 1.00 69.44 113 TRP A N 1
ATOM 933 C CA . TRP A 1 113 ? 14.165 6.432 -10.378 1.00 69.44 113 TRP A CA 1
ATOM 934 C C . TRP A 1 113 ? 15.452 7.197 -10.703 1.00 69.44 113 TRP A C 1
ATOM 936 O O . TRP A 1 113 ? 16.314 6.675 -11.404 1.00 69.44 113 TRP A O 1
ATOM 946 N N . LEU A 1 114 ? 15.638 8.386 -10.121 1.00 69.88 114 LEU A N 1
ATOM 947 C CA . LEU A 1 114 ? 16.863 9.170 -10.265 1.00 69.88 114 LEU A CA 1
ATOM 948 C C . LEU A 1 114 ? 18.078 8.415 -9.729 1.00 69.88 114 LEU A C 1
ATOM 950 O O . LEU A 1 114 ? 19.104 8.400 -10.396 1.00 69.88 114 LEU A O 1
ATOM 954 N N . CYS A 1 115 ? 17.982 7.784 -8.560 1.00 66.38 115 CYS A N 1
ATOM 955 C CA . CYS A 1 115 ? 19.065 6.994 -7.988 1.00 66.38 115 CYS A CA 1
ATOM 956 C C . CYS A 1 115 ? 19.410 5.780 -8.849 1.00 66.38 115 CYS A C 1
ATOM 958 O O . CYS A 1 115 ? 20.587 5.501 -9.012 1.00 66.38 115 CYS A O 1
ATOM 960 N N . THR A 1 116 ? 18.432 5.073 -9.414 1.00 62.62 116 THR A N 1
ATOM 961 C CA . THR A 1 116 ? 18.665 3.865 -10.218 1.00 62.62 116 THR A CA 1
ATOM 962 C C . THR A 1 116 ? 19.150 4.196 -11.628 1.00 62.62 116 THR A C 1
ATOM 964 O O . THR A 1 116 ? 20.055 3.537 -12.121 1.00 62.62 116 THR A O 1
ATOM 967 N N . VAL A 1 117 ? 18.613 5.243 -12.264 1.00 61.78 117 VAL A N 1
ATOM 968 C CA . VAL A 1 117 ? 19.058 5.700 -13.593 1.00 61.78 117 VAL A CA 1
ATOM 969 C C . VAL A 1 117 ? 20.420 6.389 -13.520 1.00 61.78 117 VAL A C 1
ATOM 971 O O . VAL A 1 117 ? 21.240 6.219 -14.418 1.00 61.78 117 VAL A O 1
ATOM 974 N N . LYS A 1 118 ? 20.693 7.147 -12.448 1.00 57.62 118 LYS A N 1
ATOM 975 C CA . LYS A 1 118 ? 22.015 7.754 -12.218 1.00 57.62 118 LYS A CA 1
ATOM 976 C C . LYS A 1 118 ? 23.019 6.799 -11.580 1.00 57.62 118 LYS A C 1
ATOM 978 O O . LYS A 1 118 ? 24.196 7.141 -11.550 1.00 57.62 118 LYS A O 1
ATOM 983 N N . ALA A 1 119 ? 22.597 5.636 -11.082 1.00 54.81 119 ALA A N 1
ATOM 984 C CA . ALA A 1 119 ? 23.504 4.583 -10.638 1.00 54.81 119 ALA A CA 1
ATOM 985 C C . ALA A 1 119 ? 24.129 3.895 -11.857 1.00 54.81 119 ALA A C 1
ATOM 987 O O . ALA A 1 119 ? 23.835 2.751 -12.185 1.00 54.81 119 ALA A O 1
ATOM 988 N N . THR A 1 120 ? 25.021 4.604 -12.537 1.00 53.25 120 THR A N 1
ATOM 989 C CA . THR A 1 120 ? 26.070 3.967 -13.328 1.00 53.25 120 THR A CA 1
ATOM 990 C C . THR A 1 120 ? 27.109 3.362 -12.380 1.00 53.25 120 THR A C 1
ATOM 992 O O . THR A 1 120 ? 27.211 3.768 -11.216 1.00 53.25 120 THR A O 1
ATOM 995 N N . ALA A 1 121 ? 27.872 2.380 -12.874 1.00 52.31 121 ALA A N 1
ATOM 996 C CA . ALA A 1 121 ? 28.809 1.538 -12.115 1.00 52.31 121 ALA A CA 1
ATOM 997 C C . ALA A 1 121 ? 29.847 2.293 -11.250 1.00 52.31 121 ALA A C 1
ATOM 999 O O . ALA A 1 121 ? 30.505 1.680 -10.414 1.00 52.31 121 ALA A O 1
ATOM 1000 N N . GLU A 1 122 ? 29.968 3.611 -11.407 1.00 48.50 122 GLU A N 1
ATOM 1001 C CA . GLU A 1 122 ? 30.945 4.460 -10.726 1.00 48.50 122 GLU A CA 1
ATOM 1002 C C . GLU A 1 122 ? 30.368 5.317 -9.586 1.00 48.50 122 GLU A C 1
ATOM 1004 O O . GLU A 1 122 ? 31.106 6.088 -8.978 1.00 48.50 122 GLU A O 1
ATOM 1009 N N . THR A 1 123 ? 29.076 5.220 -9.245 1.00 46.88 123 THR A N 1
ATOM 1010 C CA . THR A 1 123 ? 28.522 6.065 -8.166 1.00 46.88 123 THR A CA 1
ATOM 1011 C C . THR A 1 123 ? 28.946 5.537 -6.783 1.00 46.88 123 THR A C 1
ATOM 1013 O O . THR A 1 123 ? 28.482 4.465 -6.383 1.00 46.88 123 THR A O 1
ATOM 1016 N N . PRO A 1 124 ? 29.798 6.245 -6.007 1.00 42.50 124 PRO A N 1
ATOM 1017 C CA . PRO A 1 124 ? 30.373 5.685 -4.790 1.00 42.50 124 PRO A CA 1
ATOM 1018 C C . PRO A 1 124 ? 29.378 5.667 -3.625 1.00 42.50 124 PRO A C 1
ATOM 1020 O O . PRO A 1 124 ? 28.507 6.528 -3.487 1.00 42.50 124 PRO A O 1
ATOM 1023 N N . ARG A 1 125 ? 29.579 4.678 -2.748 1.00 42.59 125 ARG A N 1
ATOM 1024 C CA . ARG A 1 125 ? 28.887 4.438 -1.474 1.00 42.59 125 ARG A CA 1
ATOM 1025 C C . ARG A 1 125 ? 29.075 5.606 -0.499 1.00 42.59 125 ARG A C 1
ATOM 1027 O O . ARG A 1 125 ? 29.962 5.550 0.339 1.00 42.59 125 ARG A O 1
ATOM 1034 N N . ASN A 1 126 ? 28.267 6.655 -0.587 1.00 47.00 126 ASN A N 1
ATOM 1035 C CA . ASN A 1 126 ? 27.904 7.475 0.576 1.00 47.00 126 ASN A CA 1
ATOM 1036 C C . ASN A 1 126 ? 26.726 8.386 0.220 1.00 47.00 126 ASN A C 1
ATOM 1038 O O . ASN A 1 126 ? 26.885 9.473 -0.324 1.00 47.00 126 ASN A O 1
ATOM 1042 N N . SER A 1 127 ? 25.517 7.908 0.512 1.00 45.72 127 SER A N 1
ATOM 1043 C CA . SER A 1 127 ? 24.249 8.597 0.249 1.00 45.72 127 SER A CA 1
ATOM 1044 C C . SER A 1 127 ? 23.747 9.434 1.433 1.00 45.72 127 SER A C 1
ATOM 1046 O O . SER A 1 127 ? 22.606 9.884 1.416 1.00 45.72 127 SER A O 1
ATOM 1048 N N . SER A 1 128 ? 24.556 9.622 2.478 1.00 49.03 128 SER A N 1
ATOM 1049 C CA . SER A 1 128 ? 24.170 10.395 3.666 1.00 49.03 128 SER A CA 1
ATOM 1050 C C . SER A 1 128 ? 24.302 11.908 3.491 1.00 49.03 128 SER A C 1
ATOM 1052 O O . SER A 1 128 ? 23.837 12.647 4.351 1.00 49.03 128 SER A O 1
ATOM 1054 N N . ASP A 1 129 ? 24.903 12.376 2.396 1.00 50.97 129 ASP A N 1
ATOM 1055 C CA . ASP A 1 129 ? 25.145 13.798 2.173 1.00 50.97 129 ASP A CA 1
ATOM 1056 C C . ASP A 1 129 ? 24.800 14.190 0.733 1.00 50.97 129 ASP A C 1
ATOM 1058 O O . ASP A 1 129 ? 25.639 14.141 -0.162 1.00 50.97 129 ASP A O 1
ATOM 1062 N N . ARG A 1 130 ? 23.526 14.508 0.470 1.00 49.41 130 ARG A N 1
ATOM 1063 C CA . AR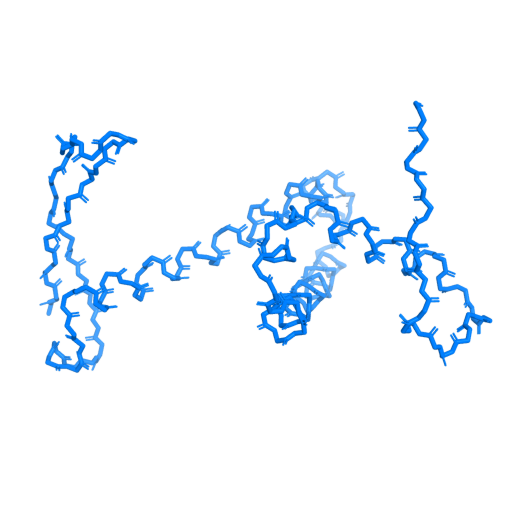G A 1 130 ? 23.120 15.234 -0.745 1.00 49.41 130 ARG A CA 1
ATOM 1064 C C . ARG A 1 130 ? 21.759 15.895 -0.552 1.00 49.41 130 ARG A C 1
ATOM 1066 O O . ARG A 1 130 ? 20.719 15.242 -0.568 1.00 49.41 130 ARG A O 1
ATOM 1073 N N . ARG A 1 131 ? 21.773 17.226 -0.434 1.00 47.19 131 ARG A N 1
ATOM 1074 C CA . ARG A 1 131 ? 20.620 18.061 -0.791 1.00 47.19 131 ARG A CA 1
ATOM 1075 C C . ARG A 1 131 ? 20.272 17.779 -2.254 1.00 47.19 131 ARG A C 1
ATOM 1077 O O . ARG A 1 131 ? 21.149 17.838 -3.115 1.00 47.19 131 ARG A O 1
ATOM 1084 N N . LEU A 1 132 ? 19.013 17.441 -2.520 1.00 47.06 132 LEU A N 1
ATOM 1085 C CA . LEU A 1 132 ? 18.514 17.285 -3.885 1.00 47.06 132 LEU A CA 1
ATOM 1086 C C . LEU A 1 132 ? 18.590 18.644 -4.606 1.00 47.06 132 LEU A C 1
ATOM 1088 O O . LEU A 1 132 ? 18.276 19.666 -3.989 1.00 47.06 132 LEU A O 1
ATOM 1092 N N . PRO A 1 133 ? 19.010 18.686 -5.883 1.00 46.09 133 PRO A N 1
ATOM 1093 C CA . PRO A 1 133 ? 18.953 19.913 -6.667 1.00 46.09 133 PRO A CA 1
ATOM 1094 C C . PRO A 1 133 ? 17.491 20.364 -6.840 1.00 46.09 133 PRO A C 1
ATOM 1096 O O . PRO A 1 133 ? 16.600 19.510 -6.916 1.00 46.09 133 PRO A O 1
ATOM 1099 N N . PRO A 1 134 ? 17.224 21.683 -6.892 1.00 43.94 134 PRO A N 1
ATOM 1100 C CA . PRO A 1 134 ? 15.873 22.196 -7.085 1.00 43.94 134 PRO A CA 1
ATOM 1101 C C . PRO A 1 134 ? 15.312 21.765 -8.445 1.00 43.94 134 PRO A C 1
ATOM 1103 O O . PRO A 1 134 ? 16.053 21.579 -9.413 1.00 43.94 134 PRO A O 1
ATOM 1106 N N . ALA A 1 135 ? 13.991 21.581 -8.493 1.00 34.91 135 ALA A N 1
ATOM 1107 C CA . ALA A 1 135 ? 13.285 21.198 -9.710 1.00 34.91 135 ALA A CA 1
ATOM 1108 C C . ALA A 1 135 ? 13.459 22.268 -10.809 1.00 34.91 135 ALA A C 1
ATOM 1110 O O . ALA A 1 135 ? 13.493 23.457 -10.481 1.00 34.91 135 ALA A O 1
ATOM 1111 N N . PRO A 1 136 ? 13.572 21.869 -12.090 1.00 44.53 136 PRO A N 1
ATOM 1112 C CA . PRO A 1 136 ? 13.585 22.820 -13.195 1.00 44.53 136 PRO A CA 1
ATOM 1113 C C . PRO A 1 136 ? 12.234 23.542 -13.303 1.00 44.53 136 PRO A C 1
ATOM 1115 O O . PRO A 1 136 ? 11.195 22.954 -12.989 1.00 44.53 136 PRO A O 1
ATOM 1118 N N . ALA A 1 137 ? 12.309 24.814 -13.703 1.00 47.75 137 ALA A N 1
ATOM 1119 C CA . ALA A 1 137 ? 11.186 25.733 -13.885 1.00 47.75 137 ALA A CA 1
ATOM 1120 C C . ALA A 1 137 ? 10.217 25.289 -14.988 1.00 47.75 137 ALA A C 1
ATOM 1122 O O . ALA A 1 137 ? 10.687 24.665 -15.968 1.00 47.75 137 ALA A O 1
#

pLDDT: mean 76.0, std 14.03, range [34.91, 93.81]

Sequence (137 aa):
MLRVEVETLDSKGVRVASDNRCFVSSLPRSRLSEVQWLLVVRRHWGVETAHQLLDGAFAEDHHPWIEQNPRATVVVMVLRRIAYTLLALWRGVTLRSDEQRRRPWRDLMRDIWLCTVKATAETPRNSSDRRLPPAPA

Secondary structure (DSSP, 8-state):
-EEEEEEEE-TTS-EEEEEEEEE--SS-GGGS-HHHHHHHHHHHTHHHHHHHHHHHHHTGGGSHHHHH-HHHHHHHHHHHHHHHHHHHHHHHHT--SHHHHTS-HHHHHHHHHHHHHH--TT--S--SS-PPPPPP-

Mean predicted aligned error: 12.6 Å

Nearest PDB structures (foldseek):
  7d77-assembly1_R  TM=2.433E-01  e=8.896E+00  Homo sapiens

Foldseek 3Di:
DDWAWDFDADPVRHTPDIDIDDDDDPDDPVVDDSVVVVVVVVVVCVVVVLVCCLCVLVVLVPDPCVPPPVVVSVVVVVVVVVVVVVLVCCCVPVVVDPVSVPDDPSVSVVVVVCCVVVPDVPDDPDPPDDDDDDDDD

Radius of gyration: 20.54 Å; Cα contacts (8 Å, |Δi|>4): 66; chains: 1; bounding box: 55×44×48 Å

Solvent-accessible surface area (backbone atoms only — not comparable to full-atom values): 8534 Å² total; per-residue (Å²): 123,47,78,39,82,44,75,41,58,49,99,84,66,49,79,75,47,75,48,78,50,75,45,82,68,100,62,65,74,87,80,48,54,67,69,53,52,52,47,53,58,57,55,54,50,53,55,56,54,49,50,54,48,53,37,65,77,63,48,51,91,77,40,71,43,64,82,75,30,65,68,59,37,54,52,51,52,52,53,51,52,51,52,51,50,52,50,51,48,44,44,67,66,73,35,65,50,73,71,55,65,65,56,56,67,69,60,54,52,49,51,48,50,51,52,59,73,64,52,48,101,77,66,74,98,66,87,89,76,72,84,78,79,81,80,84,132